Protein AF-A0AAD3H5B6-F1 (afdb_monomer)

Solvent-accessible surface area (backbone atoms only — not comparable to full-atom values): 9795 Å² total; per-residue (Å²): 121,48,34,39,41,37,32,23,30,27,34,74,90,46,56,58,94,78,15,70,18,40,53,56,48,51,50,59,74,71,45,93,68,65,87,81,52,48,76,46,80,43,74,53,48,65,62,48,73,81,66,56,81,84,84,47,50,32,38,41,36,36,27,35,23,19,31,60,82,20,48,53,25,69,31,59,58,46,37,49,52,55,61,58,72,61,70,61,88,61,84,82,76,78,77,87,79,84,66,98,81,54,64,26,35,37,34,39,38,38,32,30,51,31,90,42,70,67,52,37,68,76,31,48,71,47,20,43,42,56,56,54,51,41,52,55,53,46,62,73,75,43,90,48,80,40,80,48,74,50,78,43,42,65,73,76,46,59,51,80,40,91,84,27,55,53,52,53,53,61,74,78,106

Nearest PDB structures (foldseek):
  2amj-assembly2_D  TM=4.367E-01  e=3.566E-03  Escherichia coli O157:H7
  5lva-assembly2_B  TM=4.221E-01  e=5.808E-02  Bacillus subtilis
  3fg9-assembly1_B  TM=4.734E-01  e=2.779E+00  Lactiplantibacillus plantarum
  1r88-assembly2_B  TM=2.868E-01  e=5.345E-01  Mycobacterium tuberculosis

Foldseek 3Di:
DEEEEEEFFAAQPDDCCPGLRNVLSVLLVVPDDDPPYHYHYYYQALCVVVVDDQFANYEYEYRFEFELQRDGHPSLVSNLVVLVVPPPPPPPPPDDDDDDPGQYEYEYEYEYADQDPVSCVVCVCRRCVSVVSSLVSCVVVGPHVYYYYDYYHSNPDDCPPDVHPSVSSVVRD

Sequence (173 aa):
MASINIYFSPQPDEKPETSAAYEYAQRITSLRIPPNTKVNLSRLDSDSIDKIPKNESAINIFVLSCSADGSMDRAVRKIIRKLKGNDTNDESCIQNELDETGNLVMAIALLGHARCENSAKQMGETIFSTGRRLIKMMKGQYLAHTFHSIEVQAELEAPDAVGGFDDWAKTIM

Radius of gyration: 16.06 Å; Cα contacts (8 Å, |Δi|>4): 305; chains: 1; bounding box: 35×41×44 Å

Secondary structure (DSSP, 8-state):
--EEEEEEE--TTS-GGG-HHHHHHHHHHHS-PPTT-EEEEEE--TTGGGGS-SSSSEEEEEEEEE-TTS---HHHHHHHHHHHHT-------------TT---EEEEEEEE--SSHHHHHHHHHHHTHHHHHHHHHHHHH---SEEEEEEEETTTS-TTSTTSHHHHHHHH-

pLDDT: mean 83.13, std 14.87, range [38.03, 97.25]

Mean predicted aligned error: 6.97 Å

Structure (mmCIF, N/CA/C/O backbone):
data_AF-A0AAD3H5B6-F1
#
_entry.id   AF-A0AAD3H5B6-F1
#
loop_
_atom_site.group_PDB
_atom_site.id
_atom_site.type_symbol
_atom_site.label_atom_id
_atom_site.label_alt_id
_atom_site.label_comp_id
_atom_site.label_asym_id
_atom_site.label_entity_id
_atom_site.label_seq_id
_atom_site.pdbx_PDB_ins_code
_atom_site.Cartn_x
_atom_site.Cartn_y
_atom_site.Cartn_z
_atom_site.occupancy
_atom_site.B_iso_or_equiv
_atom_site.auth_seq_id
_atom_site.auth_comp_id
_atom_site.auth_asym_id
_atom_site.auth_atom_id
_atom_site.pdbx_PDB_model_num
ATOM 1 N N . MET A 1 1 ? -15.777 -6.138 17.596 1.00 63.28 1 MET A N 1
ATOM 2 C CA . MET A 1 1 ? -15.433 -7.106 16.530 1.00 63.28 1 MET A CA 1
ATOM 3 C C . MET A 1 1 ? -14.195 -6.559 15.845 1.00 63.28 1 MET A C 1
ATOM 5 O O . MET A 1 1 ? -14.245 -5.401 15.453 1.00 63.28 1 MET A O 1
ATOM 9 N N . ALA A 1 2 ? -13.093 -7.309 15.793 1.00 77.94 2 ALA A N 1
ATOM 10 C CA . ALA A 1 2 ? -11.862 -6.819 15.173 1.00 77.94 2 ALA A CA 1
ATOM 11 C C . ALA A 1 2 ? -12.092 -6.569 13.674 1.00 77.94 2 ALA A C 1
ATOM 13 O O . ALA A 1 2 ? -12.816 -7.328 13.016 1.00 77.94 2 ALA A O 1
ATOM 14 N N . SER A 1 3 ? -11.504 -5.497 13.145 1.00 88.38 3 SER A N 1
ATOM 15 C CA . SER A 1 3 ? -11.590 -5.170 11.722 1.00 88.38 3 SER A CA 1
ATOM 16 C C . SER A 1 3 ? -10.208 -5.017 11.100 1.00 88.38 3 SER A C 1
ATOM 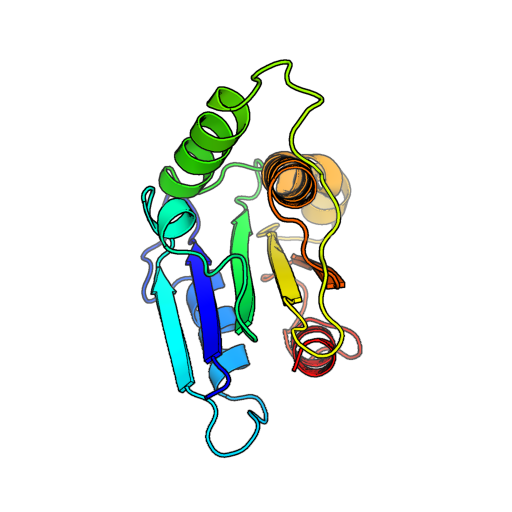18 O O . SER A 1 3 ? -9.303 -4.445 11.705 1.00 88.38 3 SER A O 1
ATOM 20 N N . ILE A 1 4 ? -10.053 -5.533 9.883 1.00 91.06 4 ILE A N 1
ATOM 21 C CA . ILE A 1 4 ? -8.883 -5.296 9.039 1.00 91.06 4 ILE A CA 1
ATOM 22 C C . ILE A 1 4 ? -9.360 -4.467 7.853 1.00 91.06 4 ILE A C 1
ATOM 24 O O . ILE A 1 4 ? -10.201 -4.913 7.073 1.00 91.06 4 ILE A O 1
ATOM 28 N N . ASN A 1 5 ? -8.839 -3.254 7.727 1.00 92.94 5 ASN A N 1
ATOM 29 C CA . ASN A 1 5 ? -9.153 -2.344 6.636 1.00 92.94 5 ASN A CA 1
ATOM 30 C C . ASN A 1 5 ? -7.945 -2.268 5.711 1.00 92.94 5 ASN A C 1
ATOM 32 O O . ASN A 1 5 ? -6.894 -1.758 6.092 1.00 92.94 5 ASN A O 1
ATOM 36 N N . ILE A 1 6 ? -8.101 -2.789 4.502 1.00 95.19 6 ILE A N 1
ATOM 37 C CA . ILE A 1 6 ? -7.069 -2.836 3.479 1.00 95.19 6 ILE A CA 1
ATOM 38 C C . ILE A 1 6 ? -7.420 -1.800 2.420 1.00 95.19 6 ILE A C 1
ATOM 40 O O . ILE A 1 6 ? -8.466 -1.869 1.768 1.00 95.19 6 ILE A O 1
ATOM 44 N N . TYR A 1 7 ? -6.525 -0.838 2.250 1.00 95.94 7 TYR A N 1
ATOM 45 C CA . TYR A 1 7 ? -6.626 0.223 1.268 1.00 95.94 7 TYR A CA 1
ATOM 46 C C . TYR A 1 7 ? -5.560 0.014 0.206 1.00 95.94 7 TYR A C 1
ATOM 48 O O . TYR A 1 7 ? -4.378 -0.061 0.533 1.00 95.94 7 TYR A O 1
ATOM 56 N N . PHE A 1 8 ? -5.949 -0.040 -1.064 1.00 97.25 8 PHE A N 1
ATOM 57 C CA . PHE A 1 8 ? -4.987 -0.174 -2.157 1.00 97.25 8 PHE A CA 1
ATOM 58 C C . PHE A 1 8 ? -5.004 1.038 -3.086 1.00 97.25 8 PHE A C 1
ATOM 60 O O . PHE A 1 8 ? -6.042 1.671 -3.294 1.00 97.25 8 PHE A O 1
ATOM 67 N N . SER A 1 9 ? -3.850 1.372 -3.657 1.00 97.06 9 SER A N 1
ATOM 68 C CA . SER A 1 9 ? -3.718 2.459 -4.625 1.00 97.06 9 SER A CA 1
ATOM 69 C C . SER A 1 9 ? -2.847 2.024 -5.809 1.00 97.06 9 SER A C 1
ATOM 71 O O . SER A 1 9 ? -1.689 1.665 -5.579 1.00 97.06 9 SER A O 1
ATOM 73 N N . PRO A 1 10 ? -3.385 2.023 -7.045 1.00 96.56 10 PRO A N 1
ATOM 74 C CA . PRO A 1 10 ? -2.649 1.608 -8.240 1.00 96.56 10 PRO A CA 1
ATOM 75 C C . PRO A 1 10 ? -1.614 2.661 -8.660 1.00 96.56 10 PRO A C 1
ATOM 77 O O . PRO A 1 10 ? -1.544 3.754 -8.089 1.00 96.56 10 PRO A O 1
ATOM 80 N N . GLN A 1 11 ? -0.828 2.364 -9.695 1.00 93.94 11 GLN A N 1
ATOM 81 C CA . GLN A 1 11 ? -0.079 3.412 -10.392 1.00 93.94 11 GLN A CA 1
ATOM 82 C C . GLN A 1 11 ? -1.035 4.412 -11.079 1.00 93.94 11 GLN A C 1
ATOM 84 O O . GLN A 1 11 ? -2.173 4.055 -11.387 1.00 93.94 11 GLN A O 1
ATOM 89 N N . PRO A 1 12 ? -0.602 5.657 -11.370 1.00 91.31 12 PRO A N 1
ATOM 90 C CA . PRO A 1 12 ? -1.441 6.666 -12.027 1.00 91.31 12 PRO A CA 1
ATOM 91 C C . PRO A 1 12 ? -2.128 6.211 -13.322 1.00 91.31 12 PRO A C 1
ATOM 93 O O . PRO A 1 12 ? -3.245 6.653 -13.587 1.00 91.31 12 PRO A O 1
ATOM 96 N N . ASP A 1 13 ? -1.470 5.344 -14.094 1.00 88.38 13 ASP A N 1
ATOM 97 C CA . ASP A 1 13 ? -1.917 4.913 -15.425 1.00 88.38 13 ASP A CA 1
ATOM 98 C C . ASP A 1 13 ? -2.478 3.479 -15.443 1.00 88.38 13 ASP A C 1
ATOM 100 O O . ASP A 1 13 ? -2.831 2.943 -16.494 1.00 88.38 13 ASP A O 1
ATOM 104 N N . GLU A 1 14 ? -2.575 2.844 -14.277 1.00 90.25 14 GLU A N 1
ATOM 105 C CA . GLU A 1 14 ? -2.975 1.451 -14.129 1.00 90.25 14 GLU A CA 1
ATOM 106 C C . GLU A 1 14 ? -4.460 1.345 -13.754 1.00 90.25 14 GLU A C 1
ATOM 108 O O . GLU A 1 14 ? -5.004 2.141 -12.980 1.00 90.25 14 GLU A O 1
ATOM 113 N N . LYS A 1 15 ? -5.150 0.344 -14.312 1.00 93.06 15 LYS A N 1
ATOM 114 C CA . LYS A 1 15 ? -6.540 0.073 -13.934 1.00 93.06 15 LYS A CA 1
ATOM 115 C C . LYS A 1 15 ? -6.571 -0.531 -12.526 1.00 93.06 15 LYS A C 1
ATOM 117 O O . LYS A 1 15 ? -5.823 -1.476 -12.280 1.00 93.06 15 LYS A O 1
ATOM 122 N N . PRO A 1 16 ? -7.442 -0.055 -11.617 1.00 92.00 16 PRO A N 1
ATOM 123 C CA . PRO A 1 16 ? -7.467 -0.534 -10.237 1.00 92.00 16 PRO A CA 1
ATOM 124 C C . PRO A 1 16 ? -7.601 -2.054 -10.116 1.00 92.00 16 PRO A C 1
ATOM 126 O O . PRO A 1 16 ? -6.881 -2.662 -9.335 1.00 92.00 16 PRO A O 1
ATOM 129 N N . GLU A 1 17 ? -8.480 -2.666 -10.905 1.00 91.12 17 GLU A N 1
ATOM 130 C CA . GLU A 1 17 ? -8.860 -4.080 -10.795 1.00 91.12 17 GLU A CA 1
ATOM 131 C C . GLU A 1 17 ? -7.782 -5.041 -11.303 1.00 91.12 17 GLU A C 1
ATOM 133 O O . GLU A 1 17 ? -7.816 -6.227 -10.993 1.00 91.12 17 GLU A O 1
ATOM 138 N N . THR A 1 18 ? -6.834 -4.540 -12.092 1.00 91.75 18 THR A N 1
ATOM 139 C CA . THR A 1 18 ? -5.709 -5.321 -12.619 1.00 91.75 18 THR A CA 1
ATOM 140 C C . THR A 1 18 ? -4.385 -4.825 -12.063 1.00 91.75 18 THR A C 1
ATOM 142 O O . THR A 1 18 ? -3.348 -5.101 -12.656 1.00 91.75 18 THR A O 1
ATOM 145 N N . SER A 1 19 ? -4.426 -4.024 -10.994 1.00 95.00 19 SER A N 1
ATOM 146 C CA . SER A 1 19 ? -3.223 -3.404 -10.467 1.00 95.00 19 SER A CA 1
ATOM 147 C C . SER A 1 19 ? -2.417 -4.336 -9.581 1.00 95.00 19 SER A C 1
ATOM 149 O O . SER A 1 19 ? -3.003 -5.099 -8.810 1.00 95.00 19 SER A O 1
ATOM 151 N N . ALA A 1 20 ? -1.089 -4.195 -9.583 1.00 93.81 20 ALA A N 1
ATOM 152 C CA . ALA A 1 20 ? -0.244 -4.925 -8.632 1.00 93.81 20 ALA A CA 1
ATOM 153 C C . ALA A 1 20 ? -0.652 -4.626 -7.178 1.00 93.81 20 ALA A C 1
ATOM 155 O O . ALA A 1 20 ? -0.716 -5.519 -6.337 1.00 93.81 20 ALA A O 1
ATOM 156 N N . ALA A 1 21 ? -1.019 -3.372 -6.877 1.00 96.25 21 ALA A N 1
ATOM 157 C CA . ALA A 1 21 ? -1.529 -3.007 -5.554 1.00 96.25 21 ALA A CA 1
ATOM 158 C C . ALA A 1 21 ? -2.807 -3.769 -5.177 1.00 96.25 21 ALA A C 1
ATOM 160 O O . ALA A 1 21 ? -2.957 -4.165 -4.022 1.00 96.25 21 ALA A O 1
ATOM 161 N N . TYR A 1 22 ? -3.724 -3.968 -6.125 1.00 96.88 22 TYR A N 1
ATOM 162 C CA . TYR A 1 22 ? -4.938 -4.741 -5.887 1.00 96.88 22 TYR A CA 1
ATOM 163 C C . TYR A 1 22 ? -4.641 -6.224 -5.692 1.00 96.88 22 TYR A C 1
ATOM 165 O O . TYR A 1 22 ? -5.165 -6.815 -4.752 1.00 96.88 22 TYR A O 1
ATOM 173 N N . GLU A 1 23 ? -3.763 -6.805 -6.511 1.00 95.31 23 GLU A N 1
ATOM 174 C CA . GLU A 1 23 ? -3.343 -8.201 -6.369 1.00 95.31 23 GLU A CA 1
ATOM 175 C C . GLU A 1 23 ? -2.716 -8.451 -4.992 1.00 95.31 23 GLU A C 1
ATOM 177 O O . GLU A 1 23 ? -3.166 -9.319 -4.244 1.00 95.31 23 GLU A O 1
ATOM 182 N N . TYR A 1 24 ? -1.738 -7.634 -4.597 1.00 96.00 24 TYR A N 1
ATOM 183 C CA . TYR A 1 24 ? -1.082 -7.742 -3.292 1.00 96.00 24 TYR A CA 1
ATOM 184 C C . TYR A 1 24 ? -2.075 -7.519 -2.140 1.00 96.00 24 TYR A C 1
ATOM 186 O O . TYR A 1 24 ? -2.023 -8.213 -1.124 1.00 96.00 24 TYR A O 1
ATOM 194 N N . ALA A 1 25 ? -3.040 -6.611 -2.297 1.00 96.12 25 ALA A N 1
ATOM 195 C CA . ALA A 1 25 ? -4.101 -6.425 -1.313 1.00 96.12 25 ALA A CA 1
ATOM 196 C C . ALA A 1 25 ? -5.043 -7.642 -1.217 1.00 96.12 25 ALA A C 1
ATOM 198 O O . ALA A 1 25 ? -5.406 -8.045 -0.111 1.00 96.12 25 ALA A O 1
ATOM 199 N N . GLN A 1 26 ? -5.400 -8.275 -2.339 1.00 94.94 26 GLN A N 1
ATOM 200 C CA . GLN A 1 26 ? -6.157 -9.531 -2.349 1.00 94.94 26 GLN A CA 1
ATOM 201 C C . GLN A 1 26 ? -5.377 -10.680 -1.698 1.00 94.94 26 GLN A C 1
ATOM 203 O O . GLN A 1 26 ? -5.968 -11.486 -0.973 1.00 94.94 26 GLN A O 1
ATOM 208 N N . ARG A 1 27 ? -4.053 -10.745 -1.879 1.00 93.00 27 ARG A N 1
ATOM 209 C CA . ARG A 1 27 ? -3.219 -11.742 -1.191 1.00 93.00 27 ARG A CA 1
ATOM 210 C C . ARG A 1 27 ? -3.344 -11.624 0.320 1.00 93.00 27 ARG A C 1
ATOM 212 O O . ARG A 1 27 ? -3.585 -12.635 0.970 1.00 93.00 27 ARG A O 1
ATOM 219 N N . ILE A 1 28 ? -3.309 -10.407 0.872 1.00 93.25 28 ILE A N 1
ATOM 220 C CA . ILE A 1 28 ? -3.537 -10.184 2.311 1.00 93.25 28 ILE A CA 1
ATOM 221 C C . ILE A 1 28 ? -4.893 -10.754 2.744 1.00 93.25 28 ILE A C 1
ATOM 223 O O . ILE A 1 28 ? -4.966 -11.433 3.764 1.00 93.25 28 ILE A O 1
ATOM 227 N N . THR A 1 29 ? -5.957 -10.553 1.956 1.00 91.56 29 THR A N 1
ATOM 228 C CA . THR A 1 29 ? -7.282 -11.125 2.276 1.00 91.56 29 THR A CA 1
ATOM 229 C C . THR A 1 29 ? -7.319 -12.656 2.251 1.00 91.56 29 THR A C 1
ATOM 231 O O . THR A 1 29 ? -8.223 -13.253 2.827 1.00 91.56 29 THR A O 1
ATOM 234 N N . SER A 1 30 ? -6.347 -13.286 1.588 1.00 87.50 30 SER A N 1
ATOM 235 C CA . SER A 1 30 ? -6.221 -14.741 1.472 1.00 87.50 30 SER A CA 1
ATOM 236 C C . SER A 1 30 ? -5.309 -15.348 2.545 1.00 87.50 30 SER A C 1
ATOM 238 O O . SER A 1 30 ? -5.243 -16.571 2.676 1.00 87.50 30 SER A O 1
ATOM 240 N N . LEU A 1 31 ? -4.595 -14.519 3.315 1.00 84.19 31 LEU A N 1
ATOM 241 C CA . LEU A 1 31 ? -3.785 -14.973 4.442 1.00 84.19 31 LEU A CA 1
ATOM 242 C C . LEU A 1 31 ? -4.677 -15.347 5.633 1.00 84.19 31 LEU A C 1
ATOM 244 O O . LEU A 1 31 ? -5.871 -15.052 5.677 1.00 84.19 31 LEU A O 1
ATOM 248 N N . ARG A 1 32 ? -4.103 -16.064 6.603 1.00 78.25 32 ARG A N 1
ATOM 249 C CA . ARG A 1 32 ? -4.836 -16.631 7.741 1.00 78.25 32 ARG A CA 1
ATOM 250 C C . ARG A 1 32 ? -5.366 -15.526 8.662 1.00 78.25 32 ARG A C 1
ATOM 252 O O . ARG A 1 32 ? -4.705 -15.137 9.615 1.00 78.25 32 ARG A O 1
ATOM 259 N N . ILE A 1 33 ? -6.578 -15.065 8.387 1.00 82.00 33 ILE A N 1
ATOM 260 C CA . ILE A 1 33 ? -7.283 -14.059 9.182 1.00 82.00 33 ILE A CA 1
ATOM 261 C C . ILE A 1 33 ? -7.890 -14.719 10.434 1.00 82.00 33 ILE A C 1
ATOM 263 O O . ILE A 1 33 ? -8.465 -15.810 10.327 1.00 82.00 33 ILE A O 1
ATOM 267 N N . PRO A 1 34 ? -7.803 -14.087 11.622 1.00 79.94 34 PRO A N 1
ATOM 268 C CA . PRO A 1 34 ? -8.443 -14.607 12.824 1.00 79.94 34 PRO A CA 1
ATOM 269 C C . PRO A 1 34 ? -9.958 -14.810 12.632 1.00 79.94 34 PRO A C 1
ATOM 271 O O . PRO A 1 34 ? -10.611 -14.010 11.953 1.00 79.94 34 PRO A O 1
ATOM 274 N N . PRO A 1 35 ? -10.554 -15.856 13.231 1.00 77.69 35 PRO A N 1
ATOM 275 C CA . PRO A 1 35 ? -11.992 -16.086 13.134 1.00 77.69 35 PRO A CA 1
ATOM 276 C C . PRO A 1 35 ? -12.774 -14.892 13.704 1.00 77.69 35 PRO A C 1
ATOM 278 O O . PRO A 1 35 ? -12.363 -14.287 14.691 1.00 77.69 35 PRO A O 1
ATOM 281 N N . ASN A 1 36 ? -13.925 -14.572 13.103 1.00 84.00 36 ASN A N 1
ATOM 282 C CA . ASN A 1 36 ? -14.777 -13.420 13.448 1.00 84.00 36 ASN A CA 1
ATOM 283 C C . ASN A 1 36 ? -14.159 -12.028 13.199 1.00 84.00 36 ASN A C 1
ATOM 285 O O . ASN A 1 36 ? -14.667 -11.031 13.719 1.00 84.00 36 ASN A O 1
ATOM 289 N N . THR A 1 37 ? -13.113 -11.932 12.378 1.00 85.69 37 THR A N 1
ATOM 290 C CA . THR A 1 37 ? -12.566 -10.647 11.922 1.00 85.69 37 THR A CA 1
ATOM 291 C C . THR A 1 37 ? -13.249 -10.194 10.637 1.00 85.69 37 THR A C 1
ATOM 293 O O . THR A 1 37 ? -13.320 -10.935 9.656 1.00 85.69 37 THR A O 1
ATOM 296 N N . LYS A 1 38 ? -13.748 -8.955 10.622 1.00 89.56 38 LYS A N 1
ATOM 297 C CA . LYS A 1 38 ? -14.305 -8.347 9.409 1.00 89.56 38 LYS A CA 1
ATOM 298 C C . LYS A 1 38 ? -13.168 -7.776 8.565 1.00 89.56 38 LYS A C 1
ATOM 300 O O . LYS A 1 38 ? -12.438 -6.912 9.045 1.00 89.56 38 LYS A O 1
ATOM 305 N N . VAL A 1 39 ? -13.052 -8.206 7.311 1.00 91.75 39 VAL A N 1
ATOM 306 C CA . VAL A 1 39 ? -12.063 -7.662 6.369 1.00 91.75 39 VAL A CA 1
ATOM 307 C C . VAL A 1 39 ? -12.748 -6.768 5.349 1.00 91.75 39 VAL A C 1
ATOM 309 O O . VAL A 1 39 ? -13.689 -7.187 4.677 1.00 91.75 39 VAL A O 1
ATOM 312 N N . ASN A 1 40 ? -12.276 -5.531 5.243 1.00 93.00 40 ASN A N 1
ATOM 313 C CA . ASN A 1 40 ? -12.726 -4.563 4.256 1.00 93.00 40 ASN A CA 1
ATOM 314 C C . ASN A 1 40 ? -11.584 -4.310 3.276 1.00 93.00 40 ASN A C 1
ATOM 316 O O . ASN A 1 40 ? -10.515 -3.872 3.687 1.00 93.00 40 ASN A O 1
ATOM 320 N N . LEU A 1 41 ? -11.818 -4.550 1.989 1.00 94.56 41 LEU A N 1
ATOM 321 C CA . LEU A 1 41 ? -10.888 -4.201 0.921 1.00 94.56 41 LEU A CA 1
ATOM 322 C C . LEU A 1 41 ? -11.484 -3.050 0.117 1.00 94.56 41 LEU A C 1
ATOM 324 O O . LEU A 1 41 ? -12.600 -3.158 -0.389 1.00 94.56 41 LEU A O 1
ATOM 328 N N . SER A 1 42 ? -10.756 -1.944 0.001 1.00 95.00 42 SER A N 1
ATOM 329 C CA . SER A 1 42 ? -11.237 -0.762 -0.714 1.00 95.00 42 SER A CA 1
ATOM 330 C C . SER A 1 42 ? -10.115 -0.033 -1.442 1.00 95.00 42 SER A C 1
ATOM 332 O O . SER A 1 42 ? -8.958 -0.047 -1.021 1.00 95.00 42 SER A O 1
ATOM 334 N N . ARG A 1 43 ? -10.450 0.610 -2.564 1.00 95.00 43 ARG A N 1
ATOM 335 C CA . ARG A 1 43 ? -9.516 1.517 -3.232 1.00 95.00 43 ARG A CA 1
ATOM 336 C C . ARG A 1 43 ? -9.358 2.765 -2.372 1.00 95.00 43 ARG A C 1
ATOM 338 O O . ARG A 1 43 ? -10.348 3.339 -1.931 1.00 95.00 43 ARG A O 1
ATOM 345 N N . LEU A 1 44 ? -8.122 3.213 -2.205 1.00 93.56 44 LEU A N 1
ATOM 346 C CA . LEU A 1 44 ? -7.823 4.465 -1.535 1.00 93.56 44 LEU A CA 1
ATOM 347 C C . LEU A 1 44 ? -8.308 5.648 -2.388 1.00 93.56 44 LEU A C 1
ATOM 349 O O . LEU A 1 44 ? -7.804 5.898 -3.486 1.00 93.56 44 LEU A O 1
ATOM 353 N N . ASP A 1 45 ? -9.276 6.386 -1.863 1.00 90.75 45 ASP A N 1
ATOM 354 C CA . ASP A 1 45 ? -9.763 7.654 -2.402 1.00 90.75 45 ASP A CA 1
ATOM 355 C C . ASP A 1 45 ? -9.296 8.835 -1.528 1.00 90.75 45 ASP A C 1
ATOM 357 O O . ASP A 1 45 ? -8.680 8.659 -0.476 1.00 90.75 45 ASP A O 1
ATOM 361 N N . SER A 1 46 ? -9.556 10.074 -1.956 1.00 83.31 46 SER A N 1
ATOM 362 C CA . SER A 1 46 ? -9.100 11.256 -1.209 1.00 83.31 46 SER A CA 1
ATOM 363 C C . SER A 1 46 ? -9.753 11.435 0.162 1.00 83.31 46 SER A C 1
ATOM 365 O O . SER A 1 46 ? -9.245 12.231 0.952 1.00 83.31 46 SER A O 1
ATOM 367 N N . ASP A 1 47 ? -10.852 10.737 0.434 1.00 85.62 47 ASP A N 1
ATOM 368 C CA . ASP A 1 47 ? -11.659 10.873 1.651 1.00 85.62 47 ASP A CA 1
ATOM 369 C C . ASP A 1 47 ? -11.525 9.639 2.556 1.00 85.62 47 ASP A C 1
ATOM 371 O O . ASP A 1 47 ? -12.065 9.595 3.656 1.00 85.62 47 ASP A O 1
ATOM 375 N N . SER A 1 48 ? -10.756 8.640 2.120 1.00 84.94 48 SER A N 1
ATOM 376 C CA . SER A 1 48 ? -10.482 7.406 2.854 1.00 84.94 48 SER A CA 1
ATOM 377 C C . SER A 1 48 ? -9.745 7.697 4.150 1.00 84.94 48 SER A C 1
ATOM 379 O O . SER A 1 48 ? -10.007 7.051 5.156 1.00 84.94 48 SER A O 1
ATOM 381 N N . ILE A 1 49 ? -8.877 8.714 4.142 1.00 82.44 49 ILE A N 1
ATOM 382 C CA . ILE A 1 49 ? -8.113 9.140 5.315 1.00 82.44 49 ILE A CA 1
ATOM 383 C C . ILE A 1 49 ? -9.029 9.581 6.467 1.00 82.44 49 ILE A C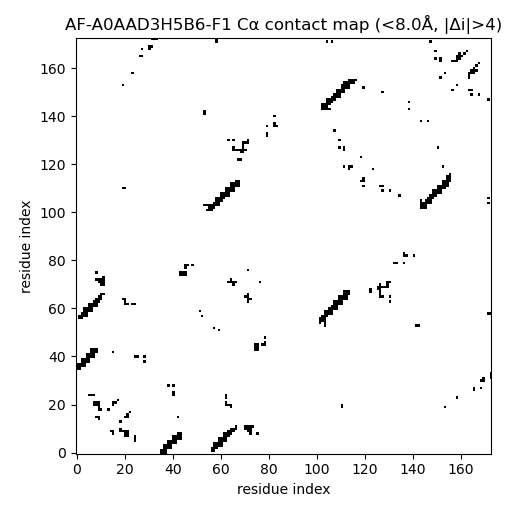 1
ATOM 385 O O . ILE A 1 49 ? -8.755 9.281 7.623 1.00 82.44 49 ILE A O 1
ATOM 389 N N . ASP A 1 50 ? -10.158 10.214 6.148 1.00 81.38 50 ASP A N 1
ATOM 390 C CA . ASP A 1 50 ? -11.121 10.716 7.131 1.00 81.38 50 ASP A CA 1
ATOM 391 C C . ASP A 1 50 ? -11.973 9.578 7.727 1.00 81.38 50 ASP A C 1
ATOM 393 O O . ASP A 1 50 ? -12.599 9.742 8.772 1.00 81.38 50 ASP A O 1
ATOM 397 N N . LYS A 1 51 ? -11.966 8.404 7.078 1.00 81.31 51 LYS A N 1
ATOM 398 C CA . LYS A 1 51 ? -12.704 7.195 7.473 1.00 81.31 51 LYS A CA 1
ATOM 399 C C . LYS A 1 51 ? -11.838 6.180 8.223 1.00 81.31 51 LYS A C 1
ATOM 401 O O . LYS A 1 51 ? -12.367 5.161 8.662 1.00 81.31 51 LYS A O 1
ATOM 406 N N . ILE A 1 52 ? -10.528 6.419 8.353 1.00 80.12 52 ILE A N 1
ATOM 407 C CA . ILE A 1 52 ? -9.630 5.519 9.085 1.00 80.12 52 ILE A CA 1
ATOM 408 C C . ILE A 1 52 ? -10.032 5.531 10.566 1.00 80.12 52 ILE A C 1
ATOM 410 O O . ILE A 1 52 ? -10.014 6.600 11.183 1.00 80.12 52 ILE A O 1
ATOM 414 N N . PRO A 1 53 ? -10.354 4.369 11.164 1.00 75.31 53 PRO A N 1
ATOM 415 C CA . PRO A 1 53 ? -10.599 4.275 12.596 1.00 75.31 53 PRO A CA 1
ATOM 416 C C . PRO A 1 53 ? -9.357 4.723 13.372 1.00 75.31 53 PRO A C 1
ATOM 418 O O . PRO A 1 53 ? -8.262 4.215 13.130 1.00 75.31 53 PRO A O 1
ATOM 421 N N . LYS A 1 54 ? -9.522 5.680 14.292 1.00 70.94 54 LYS A N 1
ATOM 422 C CA . LYS A 1 54 ? -8.413 6.257 15.075 1.00 70.94 54 LYS A CA 1
ATOM 423 C C . LYS A 1 54 ? -8.258 5.649 16.470 1.00 70.94 54 LYS A C 1
ATOM 425 O O . LYS A 1 54 ? -7.154 5.651 16.990 1.00 70.94 54 LYS A O 1
ATOM 430 N N . ASN A 1 55 ? -9.337 5.122 17.050 1.00 61.84 55 ASN A N 1
ATOM 431 C CA . ASN A 1 55 ? -9.393 4.763 18.475 1.00 61.84 55 ASN A CA 1
ATOM 432 C C . ASN A 1 55 ? -9.977 3.356 18.724 1.00 61.84 55 ASN A C 1
ATOM 434 O O . ASN A 1 55 ? -10.343 3.028 19.846 1.00 61.84 55 ASN A O 1
ATOM 438 N N . GLU A 1 56 ? -10.119 2.533 17.683 1.00 64.69 56 GLU A N 1
ATOM 439 C CA . GLU A 1 56 ? -10.708 1.191 17.782 1.00 64.69 56 GLU A CA 1
ATOM 440 C C . GLU A 1 56 ? -9.655 0.106 17.527 1.00 64.69 56 GLU A C 1
ATOM 442 O O . GLU A 1 56 ? -8.665 0.343 16.834 1.00 64.69 56 GLU A O 1
ATOM 447 N N . SER A 1 57 ? -9.898 -1.106 18.041 1.00 74.62 57 SER A N 1
ATOM 448 C CA . SER A 1 57 ? -9.125 -2.308 17.699 1.00 74.62 57 SER A CA 1
ATOM 449 C C . SER A 1 57 ? -9.307 -2.635 16.208 1.00 74.62 57 SER A C 1
ATOM 451 O O . SER A 1 57 ? -10.238 -3.338 15.797 1.00 74.62 57 SER A O 1
ATOM 453 N N . ALA A 1 58 ? -8.436 -2.051 15.388 1.00 84.19 58 ALA A N 1
ATOM 454 C CA . ALA A 1 58 ? -8.438 -2.166 13.942 1.00 84.19 58 ALA A CA 1
ATOM 455 C C . ALA A 1 58 ? -7.006 -2.232 13.400 1.00 84.19 58 ALA A C 1
ATOM 457 O O . ALA A 1 58 ? -6.103 -1.538 13.872 1.00 84.19 58 ALA A O 1
ATOM 458 N N . ILE A 1 59 ? -6.824 -3.038 12.359 1.00 88.88 59 ILE A N 1
ATOM 459 C CA . ILE A 1 59 ? -5.589 -3.101 11.581 1.00 88.88 59 ILE A CA 1
ATOM 460 C C . ILE A 1 59 ? -5.848 -2.356 10.274 1.00 88.88 59 ILE A C 1
ATOM 462 O O . ILE A 1 59 ? -6.704 -2.756 9.487 1.00 88.88 59 ILE A O 1
ATOM 466 N N . ASN A 1 60 ? -5.129 -1.263 10.038 1.00 91.81 60 ASN A N 1
ATOM 467 C CA . ASN A 1 60 ? -5.232 -0.483 8.809 1.00 91.81 60 ASN A CA 1
ATOM 468 C C . ASN A 1 60 ? -4.001 -0.736 7.942 1.00 91.81 60 ASN A C 1
ATOM 470 O O . ASN A 1 60 ? -2.892 -0.343 8.306 1.00 91.81 60 ASN A O 1
ATOM 474 N N . ILE A 1 61 ? -4.200 -1.383 6.797 1.00 94.06 61 ILE A N 1
ATOM 475 C CA . ILE A 1 61 ? -3.136 -1.778 5.877 1.00 94.06 61 ILE A CA 1
ATOM 476 C C . ILE A 1 61 ? -3.266 -0.977 4.584 1.00 94.06 61 ILE A C 1
ATOM 478 O O . ILE A 1 61 ? -4.334 -0.933 3.980 1.00 94.06 61 ILE A O 1
ATOM 482 N N . PHE A 1 62 ? -2.176 -0.364 4.139 1.00 96.00 62 PHE A N 1
ATOM 483 C CA . PHE A 1 62 ? -2.102 0.407 2.903 1.00 96.00 62 PHE A CA 1
ATOM 484 C C . PHE A 1 62 ? -1.153 -0.286 1.935 1.00 96.00 62 PHE A C 1
ATOM 486 O O . PHE A 1 62 ? 0.009 -0.493 2.263 1.00 96.00 62 PHE A O 1
ATOM 493 N N . VAL A 1 63 ? -1.626 -0.616 0.738 1.00 97.19 63 VAL A N 1
ATOM 494 C CA . VAL A 1 63 ? -0.820 -1.206 -0.336 1.00 97.19 63 VAL A CA 1
ATOM 495 C C . VAL A 1 63 ? -0.757 -0.206 -1.482 1.00 97.19 63 VAL A C 1
ATOM 497 O O . VAL A 1 63 ? -1.746 0.032 -2.174 1.00 97.19 63 VAL A O 1
ATOM 500 N N . LEU A 1 64 ? 0.387 0.450 -1.650 1.00 97.06 64 LEU A N 1
ATOM 501 C CA . LEU A 1 64 ? 0.515 1.615 -2.520 1.00 97.06 64 LEU A CA 1
ATOM 502 C C . LEU A 1 64 ? 1.530 1.345 -3.623 1.00 97.06 64 LEU A C 1
ATOM 504 O O . LEU A 1 64 ? 2.704 1.127 -3.338 1.00 97.06 64 LEU A O 1
ATOM 508 N N . SER A 1 65 ? 1.092 1.415 -4.877 1.00 96.06 65 SER A N 1
ATOM 509 C CA . SER A 1 65 ? 2.005 1.345 -6.013 1.00 96.06 65 SER A CA 1
ATOM 510 C C . SER A 1 65 ? 2.680 2.688 -6.275 1.00 96.06 65 SER A C 1
ATOM 512 O O . SER A 1 65 ? 2.040 3.739 -6.365 1.00 96.06 65 SER A O 1
ATOM 514 N N . CYS A 1 66 ? 3.995 2.622 -6.427 1.00 94.12 66 CYS A N 1
ATOM 515 C CA . CYS A 1 66 ? 4.869 3.690 -6.865 1.00 94.12 66 CYS A CA 1
ATOM 516 C C . CYS A 1 66 ? 5.353 3.379 -8.283 1.00 94.12 66 CYS A C 1
ATOM 518 O O . CYS A 1 66 ? 5.946 2.329 -8.542 1.00 94.12 66 CYS A O 1
ATOM 520 N N . SER A 1 67 ? 5.136 4.310 -9.203 1.00 92.00 67 SER A N 1
ATOM 521 C CA . SER A 1 67 ? 5.727 4.250 -10.539 1.00 92.00 67 SER A CA 1
ATOM 522 C C . SER A 1 67 ? 7.257 4.277 -10.473 1.00 92.00 67 SER A C 1
ATOM 524 O O . SER A 1 67 ? 7.847 4.708 -9.480 1.00 92.00 67 SER A O 1
ATOM 526 N N . ALA A 1 68 ? 7.918 3.886 -11.564 1.00 88.12 68 ALA A N 1
ATOM 527 C CA . ALA A 1 68 ? 9.381 3.897 -11.653 1.00 88.12 68 ALA A CA 1
ATOM 528 C C . ALA A 1 68 ? 10.008 5.292 -11.432 1.00 88.12 68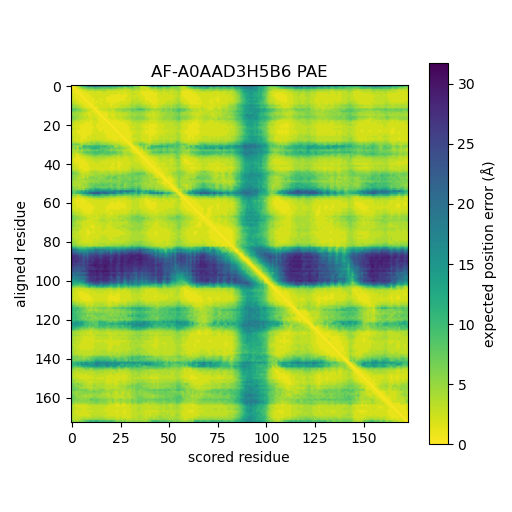 ALA A C 1
ATOM 530 O O . ALA A 1 68 ? 11.145 5.389 -10.988 1.00 88.12 68 ALA A O 1
ATOM 531 N N . ASP A 1 69 ? 9.271 6.373 -11.703 1.00 88.19 69 ASP A N 1
ATOM 532 C CA . ASP A 1 69 ? 9.686 7.761 -11.460 1.00 88.19 69 ASP A CA 1
ATOM 533 C C . ASP A 1 69 ? 9.341 8.277 -10.045 1.00 88.19 69 ASP A C 1
ATOM 535 O O . ASP A 1 69 ? 9.590 9.439 -9.727 1.00 88.19 69 ASP A O 1
ATOM 539 N N . GLY A 1 70 ? 8.748 7.435 -9.192 1.00 88.38 70 GLY A N 1
ATOM 540 C CA . GLY A 1 70 ? 8.279 7.798 -7.853 1.00 88.38 70 GLY A CA 1
ATOM 541 C C . GLY A 1 70 ? 6.934 8.524 -7.817 1.00 88.38 70 GLY A C 1
ATOM 542 O O . GLY A 1 70 ? 6.507 9.000 -6.754 1.00 88.38 70 GLY A O 1
ATOM 543 N N . SER A 1 71 ? 6.243 8.622 -8.959 1.00 91.25 71 SER A N 1
ATOM 544 C CA . SER A 1 71 ? 4.872 9.117 -9.002 1.00 91.25 71 SER A CA 1
ATOM 545 C C . SER A 1 71 ? 3.893 8.119 -8.369 1.00 91.25 71 SER A C 1
ATOM 547 O O . SER A 1 71 ? 4.106 6.909 -8.349 1.00 91.25 71 SER A O 1
ATOM 549 N N . MET A 1 72 ? 2.806 8.651 -7.808 1.00 93.62 72 MET A N 1
ATOM 550 C CA . MET A 1 72 ? 1.737 7.880 -7.163 1.00 93.62 72 MET A CA 1
ATOM 551 C C . MET A 1 72 ? 0.369 8.397 -7.616 1.00 93.62 72 MET A C 1
ATOM 553 O O . MET A 1 72 ? 0.251 9.540 -8.094 1.00 93.62 72 MET A O 1
ATOM 557 N N . ASP A 1 73 ? -0.671 7.584 -7.411 1.00 94.44 73 ASP A N 1
ATOM 558 C CA . ASP A 1 73 ? -2.065 7.932 -7.701 1.00 94.44 73 ASP A CA 1
ATOM 559 C C . ASP A 1 73 ? -2.435 9.332 -7.162 1.00 94.44 73 ASP A C 1
ATOM 561 O O . ASP A 1 73 ? -1.936 9.839 -6.144 1.00 94.44 73 ASP A O 1
ATOM 565 N N . ARG A 1 74 ? -3.318 10.016 -7.895 1.00 92.94 74 ARG A N 1
ATOM 566 C CA . ARG A 1 74 ? -3.778 11.367 -7.555 1.00 92.94 74 ARG A CA 1
ATOM 567 C C . ARG A 1 74 ? -4.406 11.432 -6.158 1.00 92.94 74 ARG A C 1
ATOM 569 O O . ARG A 1 74 ? -4.228 12.454 -5.492 1.00 92.94 74 ARG A O 1
ATOM 576 N N . ALA A 1 75 ? -5.118 10.396 -5.721 1.00 92.06 75 ALA A N 1
ATOM 577 C CA . ALA A 1 75 ? -5.720 10.292 -4.396 1.00 92.06 75 ALA A CA 1
ATOM 578 C C . ALA A 1 75 ? -4.653 10.321 -3.296 1.00 92.06 75 ALA A C 1
ATOM 580 O O . ALA A 1 75 ? -4.738 11.167 -2.407 1.00 92.06 75 ALA A O 1
ATOM 581 N N . VAL A 1 76 ? -3.587 9.521 -3.418 1.00 92.69 76 VAL A N 1
ATOM 582 C CA . VAL A 1 76 ? -2.460 9.518 -2.467 1.00 92.69 76 VAL A CA 1
ATOM 583 C C . VAL A 1 76 ? -1.833 10.907 -2.365 1.00 92.69 76 VAL A C 1
ATOM 585 O O . VAL A 1 76 ? -1.664 11.453 -1.274 1.00 92.69 76 VAL A O 1
ATOM 588 N N . ARG A 1 77 ? -1.564 11.551 -3.507 1.00 91.94 77 ARG A N 1
ATOM 589 C CA . ARG A 1 77 ? -1.009 12.915 -3.521 1.00 91.94 77 ARG A CA 1
ATOM 590 C C . ARG A 1 77 ? -1.952 13.942 -2.890 1.00 91.94 77 ARG A C 1
ATOM 592 O O . ARG A 1 77 ? -1.480 14.916 -2.307 1.00 91.94 77 ARG A O 1
ATOM 599 N N . LYS A 1 78 ? -3.275 13.777 -3.010 1.00 91.50 78 LYS A N 1
ATOM 600 C CA . LYS A 1 78 ? -4.258 14.625 -2.314 1.00 91.50 78 LYS A CA 1
ATOM 601 C C . LYS A 1 78 ? -4.243 14.376 -0.806 1.00 91.50 78 LYS A C 1
ATOM 603 O O . LYS A 1 78 ? -4.245 15.353 -0.067 1.00 91.50 78 LYS A O 1
ATOM 608 N N . ILE A 1 79 ? -4.153 13.120 -0.368 1.00 90.81 79 ILE A N 1
ATOM 609 C CA . ILE A 1 79 ? -4.039 12.760 1.051 1.00 90.81 79 ILE A CA 1
ATOM 610 C C . ILE A 1 79 ? -2.797 13.409 1.661 1.00 90.81 79 ILE A C 1
ATOM 612 O O . ILE A 1 79 ? -2.922 14.124 2.645 1.00 90.81 79 ILE A O 1
ATOM 616 N N . ILE A 1 80 ? -1.622 13.277 1.035 1.00 89.25 80 ILE A N 1
ATOM 617 C CA . ILE A 1 80 ? -0.384 13.909 1.532 1.00 89.25 80 ILE A CA 1
ATOM 618 C C . ILE A 1 80 ? -0.564 15.426 1.716 1.00 89.25 80 ILE A C 1
ATOM 620 O O . ILE A 1 80 ? -0.087 15.993 2.696 1.00 89.25 80 ILE A O 1
ATOM 624 N N . ARG A 1 81 ? -1.258 16.099 0.786 1.00 89.12 81 ARG A N 1
ATOM 625 C CA . ARG A 1 81 ? -1.550 17.538 0.904 1.00 89.12 81 ARG A CA 1
ATOM 626 C C . ARG A 1 81 ? -2.543 17.845 2.026 1.00 89.12 81 ARG A C 1
ATOM 628 O O . ARG A 1 81 ? -2.332 18.832 2.718 1.00 89.12 81 ARG A O 1
ATOM 635 N N . LYS A 1 82 ? -3.584 17.022 2.211 1.00 85.81 82 LYS A N 1
ATOM 636 C CA . LYS A 1 82 ? -4.541 17.153 3.324 1.00 85.81 82 LYS A CA 1
ATOM 637 C C . LYS A 1 82 ? -3.832 16.996 4.674 1.00 85.81 82 LYS A C 1
ATOM 639 O O . LYS A 1 82 ? -4.014 17.837 5.540 1.00 85.81 82 LYS A O 1
ATOM 644 N N . LEU A 1 83 ? -2.971 15.984 4.812 1.00 83.50 83 LEU A N 1
ATOM 645 C CA . LEU A 1 83 ? -2.185 15.756 6.030 1.00 83.50 83 LEU A CA 1
ATOM 646 C C . LEU A 1 83 ? -1.249 16.944 6.324 1.00 83.50 83 LEU A C 1
ATOM 648 O O . LEU A 1 83 ? -1.161 17.377 7.462 1.00 83.50 83 LEU A O 1
ATOM 652 N N . LYS A 1 84 ? -0.629 17.538 5.291 1.00 72.62 84 LYS A N 1
ATOM 653 C CA . LYS A 1 84 ? 0.192 18.758 5.429 1.00 72.62 84 LYS A CA 1
ATOM 654 C C . LYS A 1 84 ? -0.625 19.993 5.846 1.00 72.62 84 LYS A C 1
ATOM 656 O O . LYS A 1 84 ? -0.116 20.877 6.515 1.00 72.62 84 LYS A O 1
ATOM 661 N N . GLY A 1 85 ? -1.886 20.081 5.424 1.00 56.41 85 GLY A N 1
ATOM 662 C CA . GLY A 1 85 ? -2.777 21.191 5.781 1.00 56.41 85 GLY A CA 1
ATOM 663 C C . GLY A 1 85 ? -3.137 21.246 7.268 1.00 56.41 85 GLY A C 1
ATOM 664 O O . GLY A 1 85 ? -3.603 22.284 7.723 1.00 56.41 85 GLY A O 1
ATOM 665 N N . ASN A 1 86 ? -2.883 20.165 8.010 1.00 55.94 86 ASN A N 1
ATOM 666 C CA . ASN A 1 86 ? -3.045 20.099 9.459 1.00 55.94 86 ASN A CA 1
ATOM 667 C C . ASN A 1 86 ? -1.759 20.486 10.218 1.00 55.94 86 ASN A C 1
ATOM 669 O O . ASN A 1 86 ? -1.655 20.166 11.398 1.00 55.94 86 ASN A O 1
ATOM 673 N N . ASP A 1 87 ? -0.807 21.186 9.577 1.00 47.78 87 ASP A N 1
ATOM 674 C CA . ASP A 1 87 ? 0.302 21.918 10.226 1.00 47.78 87 ASP A CA 1
ATOM 675 C C . ASP A 1 87 ? -0.242 23.095 11.082 1.00 47.78 87 ASP A C 1
ATOM 677 O O . ASP A 1 87 ? 0.209 24.240 10.995 1.00 47.78 87 ASP A O 1
ATOM 681 N N . THR A 1 88 ? -1.253 22.856 11.917 1.00 44.19 88 THR A N 1
ATOM 682 C CA . THR A 1 88 ? -1.446 23.676 13.106 1.00 44.19 88 THR A CA 1
ATOM 683 C C . THR A 1 88 ? -0.244 23.406 13.997 1.00 44.19 88 THR A C 1
ATOM 685 O O . THR A 1 88 ? -0.074 22.291 14.479 1.00 44.19 88 THR A O 1
ATOM 688 N N . ASN A 1 89 ? 0.568 24.440 14.219 1.00 43.66 89 ASN A N 1
ATOM 689 C CA . ASN A 1 89 ? 1.618 24.550 15.244 1.00 43.66 89 ASN A CA 1
ATOM 690 C C . ASN A 1 89 ? 1.118 24.291 16.689 1.00 43.66 89 ASN A C 1
ATOM 692 O O . ASN A 1 89 ? 1.774 24.693 17.647 1.00 43.66 89 ASN A O 1
ATOM 696 N N . ASP A 1 90 ? -0.033 23.645 16.868 1.00 41.59 90 ASP A N 1
ATOM 697 C CA . ASP A 1 90 ? -0.480 23.134 18.149 1.00 41.59 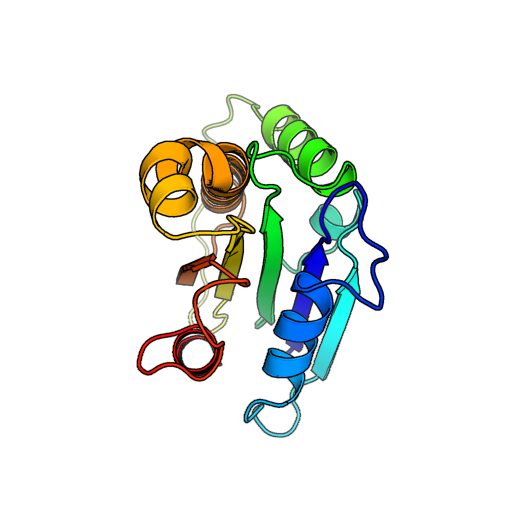90 ASP A CA 1
ATOM 698 C C . ASP A 1 90 ? 0.295 21.847 18.437 1.00 41.59 90 ASP A C 1
ATOM 700 O O . ASP A 1 90 ? -0.157 20.730 18.190 1.00 41.59 90 ASP A O 1
ATOM 704 N N . GLU A 1 91 ? 1.462 22.017 19.059 1.00 44.16 91 GLU A N 1
ATOM 705 C CA . GLU A 1 91 ? 2.077 20.977 19.895 1.00 44.16 91 GLU A CA 1
ATOM 706 C C . GLU A 1 91 ? 1.146 20.531 21.049 1.00 44.16 91 GLU A C 1
ATOM 708 O O . GLU A 1 91 ? 1.443 19.589 21.780 1.00 44.16 91 GLU A O 1
ATOM 713 N N . SER A 1 92 ? -0.017 21.167 21.214 1.00 40.44 92 SER A N 1
ATOM 714 C CA . SER A 1 92 ? -1.035 20.844 22.204 1.00 40.44 92 SER A CA 1
ATOM 715 C C . SER A 1 92 ? -2.195 20.039 21.615 1.00 40.44 92 SER A C 1
ATOM 717 O O . SER A 1 92 ? -3.322 20.521 21.590 1.00 40.44 92 SER A O 1
ATOM 719 N N . CYS A 1 93 ? -1.942 18.812 21.159 1.00 39.28 93 CYS A N 1
ATOM 720 C CA . CYS A 1 93 ? -2.940 17.727 21.151 1.00 39.28 93 CYS A CA 1
ATOM 721 C C . CYS A 1 93 ? -2.272 16.363 20.903 1.00 39.28 93 CYS A C 1
ATOM 723 O O . CYS A 1 93 ? -2.657 15.605 20.019 1.00 39.28 93 CYS A O 1
ATOM 725 N N . ILE A 1 94 ? -1.268 16.021 21.709 1.00 45.28 94 ILE A N 1
ATOM 726 C CA . ILE A 1 94 ? -0.929 14.613 21.954 1.00 45.28 94 ILE A CA 1
ATOM 727 C C . ILE A 1 94 ? -0.996 14.418 23.467 1.00 45.28 94 ILE A C 1
ATOM 729 O O . ILE A 1 94 ? 0.011 14.257 24.152 1.00 45.28 94 ILE A O 1
ATOM 733 N N . GLN A 1 95 ? -2.203 14.549 24.021 1.00 39.19 95 GLN A N 1
ATOM 734 C CA . GLN A 1 95 ? -2.456 14.070 25.372 1.00 39.19 95 GLN A CA 1
ATOM 735 C C . GLN A 1 95 ? -2.711 12.568 25.290 1.00 39.19 95 GLN A C 1
ATOM 737 O O . GLN A 1 95 ? -3.644 12.103 24.641 1.00 39.19 95 GLN A O 1
ATOM 742 N N . ASN A 1 96 ? -1.781 11.842 25.905 1.00 49.56 96 ASN A N 1
ATOM 743 C CA . ASN A 1 96 ? -1.826 10.415 26.150 1.00 49.56 96 ASN A CA 1
ATOM 744 C C . ASN A 1 96 ? -3.065 10.060 26.969 1.00 49.56 96 ASN A C 1
ATOM 746 O O . ASN A 1 96 ? -3.096 10.365 28.155 1.00 49.56 96 ASN A O 1
ATOM 750 N N . GLU A 1 97 ? -3.996 9.331 26.366 1.00 38.03 97 GLU A N 1
ATOM 751 C CA . GLU A 1 97 ? -4.819 8.341 27.064 1.00 38.03 97 GLU A CA 1
ATOM 752 C C . GLU A 1 97 ? -4.940 7.122 26.138 1.00 38.03 97 GLU A C 1
ATOM 754 O O . GLU A 1 97 ? -5.900 6.959 25.388 1.00 38.03 97 GLU A O 1
ATOM 759 N N . LEU A 1 98 ? -3.881 6.306 26.113 1.00 43.06 98 LEU A N 1
ATOM 760 C CA . LEU A 1 98 ? -3.938 4.957 25.559 1.00 43.06 98 LEU A CA 1
ATOM 761 C C . LEU A 1 98 ? -4.353 4.022 26.687 1.00 43.06 98 LEU A C 1
ATOM 763 O O . LEU A 1 98 ? -3.551 3.730 27.570 1.00 43.06 98 LEU A O 1
ATOM 767 N N . ASP A 1 99 ? -5.616 3.608 26.664 1.00 39.84 99 ASP A N 1
ATOM 768 C CA . ASP A 1 99 ? -6.173 2.658 27.622 1.00 39.84 99 ASP A CA 1
ATOM 769 C C . ASP A 1 99 ? -5.867 1.206 27.195 1.00 39.84 99 ASP A C 1
ATOM 771 O O . ASP A 1 99 ? -5.834 0.860 26.008 1.00 39.84 99 ASP A O 1
ATOM 775 N N . GLU A 1 100 ? -5.619 0.347 28.183 1.00 47.78 100 GLU A N 1
ATOM 776 C CA . GLU A 1 100 ? -4.711 -0.814 28.134 1.00 47.78 100 GLU A CA 1
ATOM 777 C C . GLU A 1 100 ? -5.144 -2.053 27.305 1.00 47.78 100 GLU A C 1
ATOM 779 O O . GLU A 1 100 ? -4.644 -3.151 27.538 1.00 47.78 100 GLU A O 1
ATOM 784 N N . THR A 1 101 ? -6.028 -1.956 26.302 1.00 51.12 101 THR A N 1
ATOM 785 C CA . THR A 1 101 ? -6.368 -3.126 25.438 1.00 51.12 101 THR A CA 1
ATOM 786 C C . THR A 1 101 ? -6.669 -2.833 23.952 1.00 51.12 101 THR A C 1
ATOM 788 O O . THR A 1 101 ? -7.031 -3.747 23.207 1.00 51.12 101 THR A O 1
ATOM 791 N N . GLY A 1 102 ? -6.490 -1.599 23.462 1.00 51.97 102 GLY A N 1
ATOM 792 C CA . GLY A 1 102 ? -6.926 -1.158 22.122 1.00 51.97 102 GLY A CA 1
ATOM 793 C C . GLY A 1 102 ? -5.825 -0.985 21.063 1.00 51.97 102 GLY A C 1
ATOM 794 O O . GLY A 1 102 ? -5.605 0.128 20.593 1.00 51.97 102 GLY A O 1
ATOM 795 N N . ASN A 1 103 ? -5.157 -2.065 20.642 1.00 67.50 103 ASN A N 1
ATOM 796 C CA . ASN A 1 103 ? -4.048 -2.010 19.672 1.00 67.50 103 ASN A CA 1
ATOM 797 C C . ASN A 1 103 ? -4.487 -1.513 18.275 1.00 67.50 103 ASN A C 1
ATOM 799 O O . ASN A 1 103 ? -4.934 -2.303 17.441 1.00 67.50 103 ASN A O 1
ATOM 803 N N . LEU A 1 104 ? -4.325 -0.216 17.994 1.00 72.69 104 LEU A N 1
ATOM 804 C CA . LEU A 1 104 ? -4.374 0.314 16.629 1.00 72.69 104 LEU A CA 1
ATOM 805 C C . LEU A 1 104 ? -3.065 -0.037 15.911 1.00 72.69 104 LEU A C 1
ATOM 807 O O . LEU A 1 104 ? -1.999 0.481 16.266 1.00 72.69 104 LEU A O 1
ATOM 811 N N . VAL A 1 105 ? -3.162 -0.869 14.874 1.00 85.38 105 VAL A N 1
ATOM 812 C CA . VAL A 1 105 ? -2.028 -1.236 14.016 1.00 85.38 105 VAL A CA 1
ATOM 813 C C . VAL A 1 105 ? -2.153 -0.522 12.679 1.00 85.38 105 VAL A C 1
ATOM 815 O O . VAL A 1 105 ? -3.203 -0.549 12.032 1.00 85.38 105 VAL A O 1
ATOM 818 N N . MET A 1 106 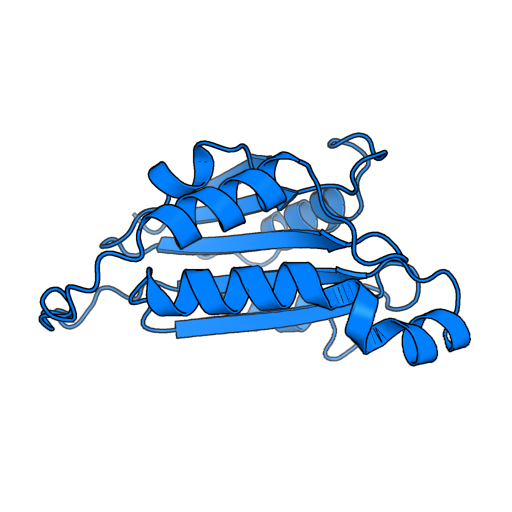? -1.063 0.102 12.243 1.00 89.81 106 MET A N 1
ATOM 819 C CA . MET A 1 106 ? -0.951 0.693 10.915 1.00 89.81 106 MET A CA 1
ATOM 820 C C . MET A 1 106 ? 0.178 0.017 10.142 1.00 89.81 106 MET A C 1
ATOM 822 O O . MET A 1 106 ? 1.302 -0.070 10.626 1.00 89.81 106 MET A O 1
ATOM 826 N N . ALA A 1 107 ? -0.106 -0.450 8.932 1.00 92.44 107 ALA A N 1
ATOM 827 C CA . ALA A 1 107 ? 0.874 -1.102 8.075 1.00 92.44 107 ALA A CA 1
ATOM 828 C C . ALA A 1 107 ? 0.862 -0.495 6.673 1.00 92.44 107 ALA A C 1
ATOM 830 O O . ALA A 1 107 ? -0.205 -0.259 6.114 1.00 92.44 107 ALA A O 1
ATOM 831 N N . ILE A 1 108 ? 2.034 -0.244 6.087 1.00 95.44 108 ILE A N 1
ATOM 832 C CA . ILE A 1 108 ? 2.150 0.337 4.742 1.00 95.44 108 ILE A CA 1
ATOM 833 C C . ILE A 1 108 ? 3.142 -0.463 3.892 1.00 95.44 108 ILE A C 1
ATOM 835 O O . ILE A 1 108 ? 4.332 -0.492 4.190 1.00 95.44 108 ILE A O 1
ATOM 839 N N . ALA A 1 109 ? 2.665 -1.061 2.806 1.00 96.50 109 ALA A N 1
ATOM 840 C CA . ALA A 1 109 ? 3.490 -1.626 1.748 1.00 96.50 109 ALA A CA 1
ATOM 841 C C . ALA A 1 109 ? 3.622 -0.628 0.595 1.00 96.50 109 ALA A C 1
ATOM 843 O O . ALA A 1 109 ? 2.619 -0.164 0.046 1.00 96.50 109 ALA A O 1
ATOM 844 N N . LEU A 1 110 ? 4.859 -0.314 0.218 1.00 96.12 110 LEU A N 1
ATOM 845 C CA . LEU A 1 110 ? 5.172 0.453 -0.981 1.00 96.12 110 LEU A CA 1
ATOM 846 C C . LEU A 1 110 ? 5.669 -0.505 -2.064 1.00 96.12 110 LEU A C 1
ATOM 848 O O . LEU A 1 110 ? 6.688 -1.168 -1.887 1.00 96.12 110 LEU A O 1
ATOM 852 N N . LEU A 1 111 ? 4.955 -0.564 -3.184 1.00 95.62 111 LEU A N 1
ATOM 853 C CA . LEU A 1 111 ? 5.276 -1.433 -4.311 1.00 95.62 111 LEU A CA 1
ATOM 854 C C . LEU A 1 111 ? 5.961 -0.611 -5.401 1.00 95.62 111 LEU A C 1
ATOM 856 O O . LEU A 1 111 ? 5.342 0.252 -6.015 1.00 95.62 111 LEU A O 1
ATOM 860 N N . GLY A 1 112 ? 7.246 -0.847 -5.617 1.00 93.69 112 GLY A N 1
ATOM 861 C CA . GLY A 1 112 ? 8.033 -0.273 -6.695 1.00 93.69 112 GLY A CA 1
ATOM 862 C C . GLY A 1 112 ? 7.901 -1.113 -7.956 1.00 93.69 112 GLY A C 1
ATOM 863 O O . GLY A 1 112 ? 7.760 -2.330 -7.896 1.00 93.69 112 GLY A O 1
ATOM 864 N N . HIS A 1 113 ? 7.951 -0.450 -9.105 1.00 90.81 113 HIS A N 1
ATOM 865 C CA . HIS A 1 113 ? 7.751 -1.081 -10.412 1.00 90.81 113 HIS A CA 1
ATOM 866 C C . HIS A 1 113 ? 8.949 -0.861 -11.336 1.00 90.81 113 HIS A C 1
ATOM 868 O O . HIS A 1 113 ? 8.819 -0.542 -12.521 1.00 90.81 113 HIS A O 1
ATOM 874 N N . ALA A 1 114 ? 10.155 -0.964 -10.779 1.00 88.38 114 ALA A N 1
ATOM 875 C CA . ALA A 1 114 ? 11.353 -0.979 -11.599 1.00 88.38 114 ALA A CA 1
ATOM 876 C C . ALA A 1 114 ? 11.417 -2.289 -12.395 1.00 88.38 114 ALA A C 1
ATOM 878 O O . ALA A 1 114 ? 11.335 -3.374 -11.834 1.00 88.38 114 ALA A O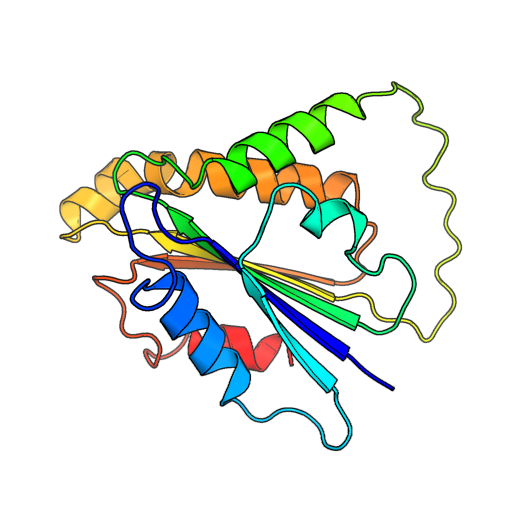 1
ATOM 879 N N . ARG A 1 115 ? 11.624 -2.189 -13.712 1.00 84.75 115 ARG A N 1
ATOM 880 C CA . ARG A 1 115 ? 11.633 -3.353 -14.618 1.00 84.75 115 ARG A CA 1
ATOM 881 C C . ARG A 1 115 ? 12.912 -4.189 -14.564 1.00 84.75 115 ARG A C 1
ATOM 883 O O . ARG A 1 115 ? 12.973 -5.251 -15.171 1.00 84.75 115 ARG A O 1
ATOM 890 N N . CYS A 1 116 ? 13.967 -3.688 -13.925 1.00 88.38 116 CYS A N 1
ATOM 891 C CA . CYS A 1 116 ? 15.220 -4.418 -13.767 1.00 88.38 116 CYS A CA 1
ATOM 892 C C . CYS A 1 116 ? 15.958 -3.985 -12.498 1.00 88.38 116 CYS A C 1
ATOM 894 O O . CYS A 1 116 ? 15.762 -2.875 -11.992 1.00 88.38 116 CYS A O 1
ATOM 896 N N . GLU A 1 117 ? 16.861 -4.843 -12.022 1.00 86.44 117 GLU A N 1
ATOM 897 C CA . GLU A 1 117 ? 17.641 -4.597 -10.805 1.00 86.44 117 GLU A CA 1
ATOM 898 C C . GLU A 1 117 ? 18.450 -3.299 -10.855 1.00 86.44 117 GLU A C 1
ATOM 900 O O . GLU A 1 117 ? 18.566 -2.601 -9.851 1.00 86.44 117 GLU A O 1
ATOM 905 N N . ASN A 1 118 ? 19.012 -2.956 -12.017 1.00 86.44 118 ASN A N 1
ATOM 906 C CA . ASN A 1 118 ? 19.819 -1.745 -12.157 1.00 86.44 118 ASN A CA 1
ATOM 907 C C . ASN A 1 118 ? 18.966 -0.490 -11.959 1.00 86.44 118 ASN A C 1
ATOM 909 O O . ASN A 1 118 ? 19.368 0.407 -11.220 1.00 86.44 118 ASN A O 1
ATOM 913 N N . SER A 1 119 ? 17.771 -0.449 -12.556 1.00 81.94 119 SER A N 1
ATOM 914 C CA . SER A 1 119 ? 16.818 0.643 -12.343 1.00 81.94 119 SER A CA 1
ATOM 915 C C . SER A 1 119 ? 16.337 0.684 -10.896 1.00 81.94 119 SER A C 1
ATOM 917 O O . SER A 1 119 ? 16.305 1.760 -10.310 1.00 81.94 119 SER A O 1
ATOM 919 N N . ALA A 1 120 ? 16.043 -0.471 -10.290 1.00 84.31 120 ALA A N 1
ATOM 920 C CA . ALA A 1 120 ? 15.635 -0.546 -8.889 1.00 84.31 120 ALA 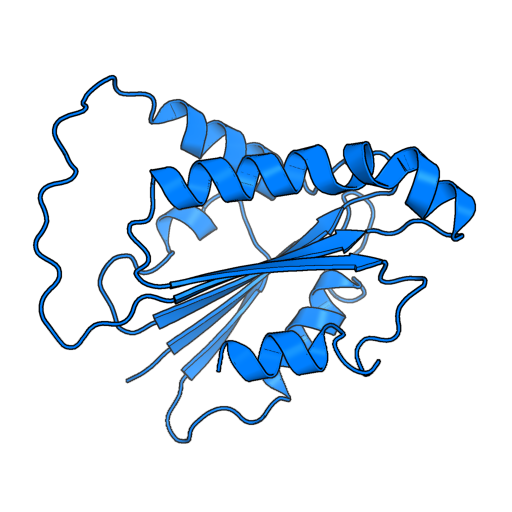A CA 1
ATOM 921 C C . ALA A 1 120 ? 16.716 0.003 -7.945 1.00 84.31 120 ALA A C 1
ATOM 923 O O . ALA A 1 120 ? 16.412 0.776 -7.042 1.00 84.31 120 ALA A O 1
ATOM 924 N N . LYS A 1 121 ? 17.990 -0.339 -8.182 1.00 83.56 121 LYS A N 1
ATOM 925 C CA . LYS A 1 121 ? 19.127 0.133 -7.377 1.00 83.56 121 LYS A CA 1
ATOM 926 C C . LYS A 1 121 ? 19.394 1.625 -7.573 1.00 83.56 121 LYS A C 1
ATOM 928 O O . LYS A 1 121 ? 19.596 2.336 -6.597 1.00 83.56 121 LYS A O 1
ATOM 933 N N . GLN A 1 122 ? 19.379 2.109 -8.815 1.00 79.69 122 GLN A N 1
ATOM 934 C CA . GLN A 1 122 ? 19.677 3.514 -9.122 1.00 79.69 122 GLN A CA 1
ATOM 935 C C . GLN A 1 122 ? 18.544 4.466 -8.728 1.00 79.69 122 GLN A C 1
ATOM 937 O O . GLN A 1 122 ? 18.802 5.615 -8.381 1.00 79.69 122 GLN A O 1
ATOM 942 N N . MET A 1 123 ? 17.297 3.996 -8.779 1.00 80.31 123 MET A N 1
ATOM 943 C CA . MET A 1 123 ? 16.106 4.799 -8.503 1.00 80.31 123 MET A CA 1
ATOM 944 C C . MET A 1 123 ? 15.439 4.432 -7.175 1.00 80.31 123 MET A C 1
ATOM 946 O O . MET A 1 123 ? 14.376 4.953 -6.863 1.00 80.31 123 MET A O 1
ATOM 950 N N . GLY A 1 124 ? 16.036 3.559 -6.361 1.00 76.81 124 GLY A N 1
ATOM 951 C CA . GLY A 1 124 ? 15.419 3.089 -5.117 1.00 76.81 124 GLY A CA 1
ATOM 952 C C . GLY A 1 124 ? 15.047 4.229 -4.166 1.00 76.81 124 GLY A C 1
ATOM 953 O O . GLY A 1 124 ? 13.977 4.214 -3.559 1.00 76.81 124 GLY A O 1
ATOM 954 N N . GLU A 1 125 ? 15.878 5.273 -4.089 1.00 80.31 125 GLU A N 1
ATOM 955 C CA . GLU A 1 125 ? 15.561 6.471 -3.303 1.00 80.31 125 GLU A CA 1
ATOM 956 C C . GLU A 1 125 ? 14.389 7.275 -3.878 1.00 80.31 125 GLU A C 1
ATOM 958 O O . GLU A 1 125 ? 13.582 7.817 -3.119 1.00 80.31 125 GLU A O 1
ATOM 963 N N . THR A 1 126 ? 14.270 7.351 -5.204 1.00 85.94 126 THR A N 1
ATOM 964 C CA . THR A 1 126 ? 13.261 8.175 -5.876 1.00 85.94 126 THR A CA 1
ATOM 965 C C . THR A 1 126 ? 11.916 7.464 -5.981 1.00 85.94 126 THR A C 1
ATOM 967 O O . THR A 1 126 ? 10.901 8.094 -5.674 1.00 85.94 126 THR A O 1
ATOM 970 N N . ILE A 1 127 ? 11.897 6.163 -6.295 1.00 91.12 127 ILE A N 1
ATOM 971 C CA . ILE A 1 127 ? 10.688 5.330 -6.433 1.00 91.12 127 ILE A CA 1
ATOM 972 C C . ILE A 1 127 ? 9.817 5.434 -5.178 1.00 91.12 127 ILE A C 1
ATOM 974 O O . ILE A 1 127 ? 8.616 5.682 -5.260 1.00 91.12 127 ILE A O 1
ATOM 978 N N . PHE A 1 128 ? 10.415 5.310 -3.995 1.00 92.62 128 PHE A N 1
ATOM 979 C CA . PHE A 1 128 ? 9.655 5.291 -2.744 1.00 92.62 128 PHE A CA 1
ATOM 980 C C . PHE A 1 128 ? 9.538 6.652 -2.059 1.00 92.62 128 PHE A C 1
ATOM 982 O O . PHE A 1 128 ? 8.827 6.768 -1.062 1.00 92.62 128 PHE A O 1
ATOM 989 N N . SER A 1 129 ? 10.177 7.703 -2.580 1.00 90.75 129 SER A N 1
ATOM 990 C CA . SER A 1 129 ? 10.245 9.025 -1.938 1.00 90.75 129 SER A CA 1
ATOM 991 C C . SER A 1 129 ? 8.873 9.582 -1.522 1.00 90.75 129 SER A C 1
ATOM 993 O O . SER A 1 129 ? 8.679 9.994 -0.372 1.00 90.75 129 SER A O 1
ATOM 995 N N . THR A 1 130 ? 7.887 9.542 -2.422 1.00 90.31 130 THR A N 1
ATOM 996 C CA . THR A 1 130 ? 6.521 10.018 -2.157 1.00 90.31 130 THR A CA 1
ATOM 997 C C . THR A 1 130 ? 5.808 9.149 -1.113 1.00 90.31 130 THR A C 1
ATOM 999 O O . THR A 1 130 ? 5.148 9.683 -0.218 1.00 90.31 130 THR A O 1
ATOM 1002 N N . GLY A 1 131 ? 5.976 7.825 -1.176 1.00 90.56 131 GLY A N 1
ATOM 1003 C CA . GLY A 1 131 ? 5.396 6.882 -0.216 1.00 90.56 131 GLY A CA 1
ATOM 1004 C C . GLY A 1 131 ? 6.000 7.025 1.185 1.00 90.56 131 GLY A C 1
ATOM 1005 O O . GLY A 1 131 ? 5.271 7.130 2.171 1.00 90.56 131 GLY A O 1
ATOM 1006 N N . ARG A 1 132 ? 7.329 7.158 1.284 1.00 91.44 132 ARG A N 1
ATOM 1007 C CA . ARG A 1 132 ? 8.048 7.455 2.537 1.00 91.44 132 ARG A CA 1
ATOM 1008 C C . ARG A 1 132 ? 7.580 8.768 3.158 1.00 91.44 132 ARG A C 1
ATOM 1010 O O . ARG A 1 132 ? 7.413 8.860 4.375 1.00 91.44 132 ARG A O 1
ATOM 1017 N N . ARG A 1 133 ? 7.314 9.786 2.331 1.00 90.44 133 ARG A N 1
ATOM 1018 C CA . ARG A 1 133 ? 6.727 11.045 2.803 1.00 90.44 133 ARG A CA 1
ATOM 1019 C C . ARG A 1 133 ? 5.342 10.825 3.408 1.00 90.44 133 ARG A C 1
ATOM 1021 O O . ARG A 1 133 ? 5.082 11.377 4.472 1.00 90.44 133 ARG A O 1
ATOM 1028 N N . LEU A 1 134 ? 4.476 10.032 2.775 1.00 89.25 134 LEU A N 1
ATOM 1029 C CA . LEU A 1 134 ? 3.172 9.686 3.346 1.00 89.25 134 LEU A CA 1
ATOM 1030 C C . LEU A 1 134 ? 3.323 8.967 4.693 1.00 89.25 134 LEU A C 1
ATOM 1032 O O . LEU A 1 134 ? 2.700 9.396 5.659 1.00 89.25 134 LEU A O 1
ATOM 1036 N N . ILE A 1 135 ? 4.188 7.948 4.773 1.00 89.88 135 ILE A N 1
ATOM 1037 C CA . ILE A 1 135 ? 4.492 7.218 6.017 1.00 89.88 135 ILE A CA 1
ATOM 1038 C C . ILE A 1 135 ? 4.848 8.196 7.141 1.00 89.88 135 ILE A C 1
ATOM 1040 O O . ILE A 1 135 ? 4.281 8.121 8.229 1.00 89.88 135 ILE A O 1
ATOM 1044 N N . LYS A 1 136 ? 5.749 9.151 6.874 1.00 86.88 136 LYS A N 1
ATOM 1045 C CA . LYS A 1 136 ? 6.159 10.159 7.860 1.00 86.88 136 LYS A CA 1
ATOM 1046 C C . LYS A 1 136 ? 4.980 11.006 8.351 1.00 86.88 136 LYS A C 1
ATOM 1048 O O . LYS A 1 136 ? 4.873 11.245 9.548 1.00 86.88 136 LYS A O 1
ATOM 1053 N N . MET A 1 137 ? 4.106 11.450 7.447 1.00 85.25 137 MET A N 1
ATOM 1054 C CA . MET A 1 137 ? 2.928 12.251 7.809 1.00 85.25 137 MET A CA 1
ATOM 1055 C C . MET A 1 137 ? 1.914 11.433 8.615 1.00 85.25 137 MET A C 1
ATOM 1057 O O . MET A 1 137 ? 1.379 11.916 9.607 1.00 85.25 137 MET A O 1
ATOM 1061 N N . MET A 1 138 ? 1.683 10.177 8.230 1.00 84.38 138 MET A N 1
ATOM 1062 C CA . MET A 1 138 ? 0.759 9.298 8.944 1.00 84.38 138 MET A CA 1
ATOM 1063 C C . MET A 1 138 ? 1.263 8.967 10.350 1.00 84.38 138 MET A C 1
ATOM 1065 O O . MET A 1 138 ? 0.479 9.044 11.285 1.00 84.38 138 MET A O 1
ATOM 1069 N N . LYS A 1 139 ? 2.565 8.704 10.530 1.00 81.06 139 LYS A N 1
ATOM 1070 C CA . LYS A 1 139 ? 3.164 8.520 11.865 1.00 81.06 139 LYS A CA 1
ATOM 1071 C C . LYS A 1 139 ? 2.998 9.739 12.778 1.00 81.06 139 LYS A C 1
ATOM 1073 O O . LYS A 1 139 ? 2.876 9.568 13.981 1.00 81.06 139 LYS A O 1
ATOM 1078 N N . GLY A 1 140 ? 3.022 10.950 12.220 1.00 74.62 140 GLY A N 1
ATOM 1079 C CA . GLY A 1 140 ? 2.825 12.177 12.996 1.00 74.62 140 GLY A CA 1
ATOM 1080 C C . GLY A 1 140 ? 1.369 12.425 13.395 1.00 74.62 140 GLY A C 1
ATOM 1081 O O . GLY A 1 140 ? 1.123 13.007 14.442 1.00 74.62 140 GLY A O 1
ATOM 1082 N N . GLN A 1 141 ? 0.407 11.985 12.575 1.00 74.31 141 GLN A N 1
ATOM 1083 C CA . GLN A 1 141 ? -1.015 12.288 12.776 1.00 74.31 141 GLN A CA 1
ATOM 1084 C C . GLN A 1 141 ? -1.819 11.140 13.411 1.00 74.31 141 GLN A C 1
ATOM 1086 O O . GLN A 1 141 ? -2.859 11.381 14.024 1.00 74.31 141 GLN A O 1
ATOM 1091 N N . TYR A 1 142 ? -1.370 9.896 13.257 1.00 72.00 142 TYR A N 1
ATOM 1092 C CA . TYR A 1 142 ? -2.014 8.716 13.820 1.00 72.00 142 TYR A CA 1
ATOM 1093 C C . TYR A 1 142 ? -1.121 8.146 14.915 1.00 72.00 142 TYR A C 1
ATOM 1095 O O . TYR A 1 142 ? -0.041 7.632 14.631 1.00 72.00 142 TYR A O 1
ATOM 1103 N N . LEU A 1 143 ? -1.599 8.193 16.159 1.00 65.00 143 LEU A N 1
ATOM 1104 C CA . LEU A 1 143 ? -0.952 7.580 17.323 1.00 65.00 143 LEU A CA 1
ATOM 1105 C C . LEU A 1 143 ? -1.156 6.053 17.319 1.00 65.00 143 LEU A C 1
ATOM 1107 O O . LEU A 1 143 ? -1.669 5.462 18.267 1.00 65.00 143 LEU A O 1
ATOM 1111 N N . ALA A 1 144 ? -0.807 5.401 16.207 1.00 63.78 144 ALA A N 1
ATOM 1112 C CA . ALA A 1 144 ? -0.800 3.947 16.130 1.00 63.78 144 ALA A CA 1
ATOM 1113 C C . ALA A 1 144 ? 0.226 3.399 17.129 1.00 63.78 144 ALA A C 1
ATOM 1115 O O . ALA A 1 144 ? 1.372 3.850 17.150 1.00 63.78 144 ALA A O 1
ATOM 1116 N N . HIS A 1 145 ? -0.169 2.410 17.932 1.00 68.62 145 HIS A N 1
ATOM 1117 C CA . HIS A 1 145 ? 0.753 1.785 18.889 1.00 68.62 145 HIS A CA 1
ATOM 1118 C C . HIS A 1 145 ? 1.820 0.976 18.160 1.00 68.62 145 HIS A C 1
ATOM 1120 O O . HIS A 1 145 ? 2.947 0.833 18.630 1.00 68.62 145 HIS A O 1
ATOM 1126 N N . THR A 1 146 ? 1.461 0.440 16.993 1.00 78.31 146 THR A N 1
ATOM 1127 C CA . THR A 1 146 ? 2.366 -0.337 16.159 1.00 78.31 146 THR A CA 1
ATOM 1128 C C . THR A 1 146 ? 2.285 0.146 14.720 1.00 78.31 146 THR A C 1
ATOM 1130 O O . THR A 1 146 ? 1.202 0.260 14.142 1.00 78.31 146 THR A O 1
ATOM 1133 N N . PHE A 1 147 ? 3.453 0.429 14.142 1.00 85.00 147 PHE A N 1
ATOM 1134 C CA . PHE A 1 147 ? 3.587 0.859 12.758 1.00 85.00 147 PHE A CA 1
ATOM 1135 C C . PHE A 1 147 ? 4.547 -0.061 12.002 1.00 85.00 147 PHE A C 1
ATOM 1137 O O . PHE A 1 147 ? 5.733 -0.117 12.325 1.00 85.00 147 PHE A O 1
ATOM 1144 N N . HIS A 1 148 ? 4.057 -0.711 10.949 1.00 90.25 148 HIS A N 1
ATOM 1145 C CA . HIS A 1 148 ? 4.848 -1.557 10.056 1.00 90.25 148 HIS A CA 1
ATOM 1146 C C . HIS A 1 148 ? 4.989 -0.919 8.673 1.00 90.25 148 HIS A C 1
ATOM 1148 O O . HIS A 1 148 ? 4.061 -0.297 8.157 1.00 90.25 148 HIS A O 1
ATOM 1154 N N . SER A 1 149 ? 6.139 -1.107 8.030 1.00 92.75 149 SER A N 1
ATOM 1155 C CA . SER A 1 149 ? 6.298 -0.758 6.618 1.00 92.75 149 SER A CA 1
ATOM 1156 C C . SER A 1 149 ? 7.226 -1.715 5.892 1.00 92.75 149 SER A C 1
ATOM 1158 O O . SER A 1 149 ? 8.209 -2.157 6.482 1.00 92.75 149 SER A O 1
ATOM 1160 N N . ILE A 1 150 ? 6.937 -1.970 4.619 1.00 94.06 150 ILE A N 1
ATOM 1161 C CA . ILE A 1 150 ? 7.816 -2.699 3.701 1.00 94.06 150 ILE A CA 1
ATOM 1162 C C . ILE A 1 150 ? 7.892 -1.968 2.360 1.00 94.06 150 ILE A C 1
ATOM 1164 O O . ILE A 1 150 ? 6.937 -1.315 1.936 1.00 94.06 150 ILE A O 1
ATOM 1168 N N . GLU A 1 151 ? 9.035 -2.084 1.698 1.00 93.94 151 GLU A N 1
ATOM 1169 C CA . GLU A 1 151 ? 9.251 -1.655 0.321 1.00 93.94 151 GLU A CA 1
ATOM 1170 C C . GLU A 1 151 ? 9.563 -2.902 -0.501 1.00 93.94 151 GLU A C 1
ATOM 1172 O O . GLU A 1 151 ? 10.430 -3.677 -0.110 1.00 93.94 151 GLU A O 1
ATOM 1177 N N . VAL A 1 152 ? 8.831 -3.112 -1.593 1.00 92.62 152 VAL A N 1
ATOM 1178 C CA . VAL A 1 152 ? 8.910 -4.325 -2.424 1.00 92.62 152 VAL A CA 1
ATOM 1179 C C . V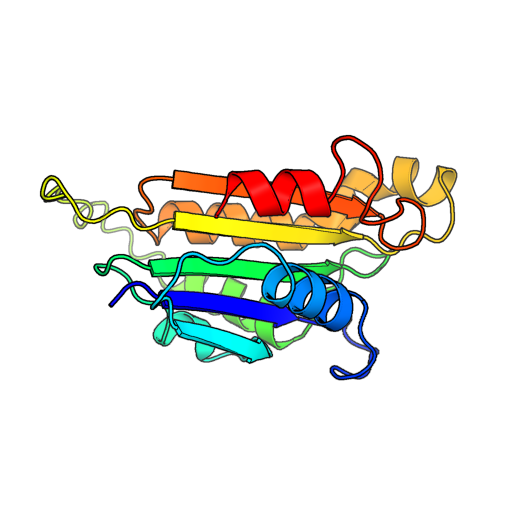AL A 1 152 ? 9.011 -3.906 -3.879 1.00 92.62 152 VAL A C 1
ATOM 1181 O O . VAL A 1 152 ? 8.304 -2.989 -4.290 1.00 92.62 152 VAL A O 1
ATOM 1184 N N . GLN A 1 153 ? 9.848 -4.559 -4.681 1.00 92.69 153 GLN A N 1
ATOM 1185 C CA . GLN A 1 153 ? 9.838 -4.371 -6.139 1.00 92.69 153 GLN A CA 1
ATOM 1186 C C . GLN A 1 153 ? 8.926 -5.419 -6.784 1.00 92.69 153 GLN A C 1
ATOM 1188 O O . GLN A 1 153 ? 9.357 -6.543 -7.008 1.00 92.69 153 GLN A O 1
ATOM 1193 N N . ALA A 1 154 ? 7.680 -5.056 -7.100 1.00 89.88 154 ALA A N 1
ATOM 1194 C CA . ALA A 1 154 ? 6.637 -5.993 -7.541 1.00 89.88 154 ALA A CA 1
ATOM 1195 C C . ALA A 1 154 ? 7.016 -6.804 -8.796 1.00 89.88 154 ALA A C 1
ATOM 1197 O O . ALA A 1 154 ? 6.603 -7.946 -8.946 1.00 89.88 154 ALA A O 1
ATOM 1198 N N . GLU A 1 155 ? 7.834 -6.226 -9.676 1.00 86.69 155 GLU A N 1
ATOM 1199 C CA . GLU A 1 155 ? 8.287 -6.860 -10.923 1.00 86.69 155 GLU A CA 1
ATOM 1200 C C . GLU A 1 155 ? 9.520 -7.765 -10.743 1.00 86.69 155 GLU A C 1
ATOM 1202 O O . GLU A 1 155 ? 9.881 -8.517 -11.647 1.00 86.69 155 GLU A O 1
ATOM 1207 N N . LEU A 1 156 ? 10.219 -7.658 -9.608 1.00 88.44 156 LEU A N 1
ATOM 1208 C CA . LEU A 1 156 ? 11.506 -8.328 -9.367 1.00 88.44 156 LEU A CA 1
ATOM 1209 C C . LEU A 1 156 ? 11.443 -9.331 -8.216 1.00 88.44 156 LEU A C 1
ATOM 1211 O O . LEU A 1 156 ? 12.206 -10.294 -8.190 1.00 88.44 156 LEU A O 1
ATOM 1215 N N . GLU A 1 157 ? 10.553 -9.096 -7.259 1.00 87.56 157 GLU A N 1
ATOM 1216 C CA . GLU A 1 157 ? 10.426 -9.866 -6.034 1.00 87.56 157 GLU A CA 1
ATOM 1217 C C . GLU A 1 157 ? 9.076 -10.573 -6.025 1.00 87.56 157 GLU A C 1
ATOM 1219 O O . GLU A 1 157 ? 8.020 -9.942 -5.929 1.00 87.56 157 GLU A O 1
ATOM 1224 N N . ALA A 1 158 ? 9.118 -11.904 -6.097 1.00 86.12 158 ALA A N 1
ATOM 1225 C CA . ALA A 1 158 ? 7.921 -12.709 -5.935 1.00 86.12 158 ALA A CA 1
ATOM 1226 C C . ALA A 1 158 ? 7.313 -12.457 -4.539 1.00 86.12 158 ALA A C 1
ATOM 1228 O O . ALA A 1 158 ? 8.050 -12.401 -3.548 1.00 86.12 158 ALA A O 1
ATOM 1229 N N . PRO A 1 159 ? 5.983 -12.310 -4.423 1.00 86.75 159 PRO A N 1
ATOM 1230 C CA . PRO A 1 159 ? 5.339 -11.986 -3.149 1.00 86.75 159 PRO A CA 1
ATOM 1231 C C . PRO A 1 159 ? 5.553 -13.057 -2.067 1.00 86.75 159 PRO A C 1
ATOM 1233 O O . PRO A 1 159 ? 5.564 -12.731 -0.881 1.00 86.75 159 PRO A O 1
ATOM 1236 N N . ASP A 1 160 ? 5.757 -14.311 -2.472 1.00 88.44 160 ASP A N 1
ATOM 1237 C CA . ASP A 1 160 ? 6.014 -15.480 -1.628 1.00 88.44 160 ASP A CA 1
ATOM 1238 C C . ASP A 1 160 ? 7.508 -15.757 -1.383 1.00 88.44 160 ASP A C 1
ATOM 1240 O O . ASP A 1 160 ? 7.855 -16.766 -0.763 1.00 88.44 160 ASP A O 1
ATOM 1244 N N . ALA A 1 161 ? 8.404 -14.876 -1.843 1.00 88.69 161 ALA A N 1
ATOM 1245 C CA . ALA A 1 161 ? 9.821 -14.972 -1.525 1.00 88.69 161 ALA A CA 1
ATOM 1246 C C . ALA A 1 161 ? 10.034 -14.970 -0.001 1.00 88.69 161 ALA A C 1
ATOM 1248 O O . ALA A 1 161 ? 9.332 -14.282 0.742 1.00 88.69 161 ALA A O 1
ATOM 1249 N N . VAL A 1 162 ? 11.026 -15.731 0.470 1.00 85.75 162 VAL A N 1
ATOM 1250 C CA . VAL A 1 162 ? 11.348 -15.824 1.902 1.00 85.75 162 VAL A CA 1
ATOM 1251 C C . VAL A 1 162 ? 11.722 -14.442 2.437 1.00 85.75 162 VAL A C 1
ATOM 1253 O O . VAL A 1 162 ? 12.647 -13.812 1.927 1.00 85.75 162 VAL A O 1
ATOM 1256 N N . GLY A 1 163 ? 11.011 -13.975 3.467 1.00 84.12 163 GLY A N 1
ATOM 1257 C CA . GLY A 1 163 ? 11.171 -12.619 4.005 1.00 84.12 163 GLY A CA 1
ATOM 1258 C C . GLY A 1 163 ? 10.556 -11.509 3.140 1.00 84.12 163 GLY A C 1
ATOM 1259 O O . GLY A 1 163 ? 10.784 -10.333 3.417 1.00 84.12 163 GLY A O 1
ATOM 1260 N N . GLY A 1 164 ? 9.795 -11.873 2.106 1.00 87.94 164 GLY A N 1
ATOM 1261 C CA . GLY A 1 164 ? 9.095 -10.965 1.205 1.00 87.94 164 GLY A CA 1
ATOM 1262 C C . GLY A 1 164 ? 7.731 -10.514 1.732 1.00 87.94 164 GLY A C 1
ATOM 1263 O O . GLY A 1 164 ? 7.454 -10.506 2.935 1.00 87.94 164 GLY A O 1
ATOM 1264 N N . PHE A 1 165 ? 6.856 -10.122 0.808 1.00 93.25 165 PHE A N 1
ATOM 1265 C CA . PHE A 1 165 ? 5.573 -9.497 1.129 1.00 93.25 165 PHE A CA 1
ATOM 1266 C C . PHE A 1 165 ? 4.644 -10.385 1.965 1.00 93.25 165 PHE A C 1
ATOM 1268 O O . PHE A 1 165 ? 4.090 -9.913 2.959 1.00 93.25 165 PHE A O 1
ATOM 1275 N N . ASP A 1 166 ? 4.476 -11.657 1.596 1.00 92.31 166 ASP A N 1
ATOM 1276 C CA . ASP A 1 166 ? 3.563 -12.563 2.299 1.00 92.31 166 ASP A CA 1
ATOM 1277 C C . ASP A 1 166 ? 4.026 -12.817 3.743 1.00 92.31 166 ASP A C 1
ATOM 1279 O O . ASP A 1 166 ? 3.200 -12.908 4.653 1.00 92.31 166 ASP A O 1
ATOM 1283 N N . ASP A 1 167 ? 5.337 -12.905 3.979 1.00 90.44 167 ASP A N 1
ATOM 1284 C CA . ASP A 1 167 ? 5.891 -13.066 5.325 1.00 90.44 167 ASP A CA 1
ATOM 1285 C C . ASP A 1 167 ? 5.704 -11.800 6.157 1.00 90.44 167 ASP A C 1
ATOM 1287 O O . ASP A 1 167 ? 5.245 -11.887 7.295 1.00 90.44 167 ASP A O 1
ATOM 1291 N N . TRP A 1 168 ? 5.951 -10.621 5.580 1.00 92.94 168 TRP A N 1
ATOM 1292 C CA . TRP A 1 168 ? 5.640 -9.348 6.231 1.00 92.94 168 TRP A CA 1
ATOM 1293 C C . TRP A 1 168 ? 4.158 -9.239 6.598 1.00 92.94 168 TRP A C 1
ATOM 1295 O O . TRP A 1 168 ? 3.829 -8.914 7.740 1.00 92.94 168 TRP A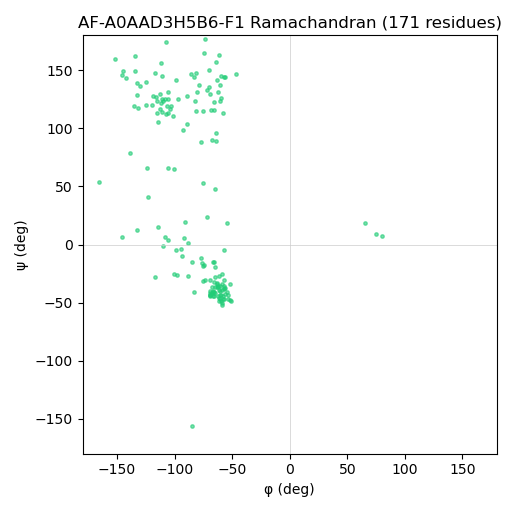 O 1
ATOM 1305 N N . ALA A 1 169 ? 3.257 -9.574 5.676 1.00 90.31 169 ALA A N 1
ATOM 1306 C CA . ALA A 1 169 ? 1.822 -9.500 5.912 1.00 90.31 169 ALA A CA 1
ATOM 1307 C C . ALA A 1 169 ? 1.365 -10.435 7.048 1.00 90.31 169 ALA A C 1
ATOM 1309 O O . ALA A 1 169 ? 0.514 -10.044 7.846 1.00 90.31 169 ALA A O 1
ATOM 1310 N N . LYS A 1 170 ? 1.971 -11.624 7.189 1.00 88.88 170 LYS A N 1
ATOM 1311 C CA . LYS A 1 170 ? 1.726 -12.526 8.332 1.00 88.88 170 LYS A CA 1
ATOM 1312 C C . LYS A 1 170 ? 2.187 -11.944 9.670 1.00 88.88 170 LYS A C 1
ATOM 1314 O O . LYS A 1 170 ? 1.628 -12.324 10.684 1.00 88.88 170 LYS A O 1
ATOM 1319 N N . THR A 1 171 ? 3.194 -11.065 9.702 1.00 86.75 171 THR A N 1
ATOM 1320 C CA . THR A 1 171 ? 3.647 -10.444 10.968 1.00 86.75 171 THR A CA 1
ATOM 1321 C C . THR A 1 171 ? 2.704 -9.358 11.488 1.00 86.75 171 THR A C 1
ATOM 1323 O O . THR A 1 171 ? 2.789 -8.991 12.656 1.00 86.75 171 THR A O 1
ATOM 1326 N N . ILE A 1 172 ? 1.836 -8.825 10.623 1.00 86.31 172 ILE A N 1
ATOM 1327 C CA . ILE A 1 172 ? 0.883 -7.755 10.953 1.00 86.31 172 ILE A CA 1
ATOM 1328 C C . ILE A 1 172 ? -0.441 -8.317 11.491 1.00 86.31 172 ILE A C 1
ATOM 1330 O O . ILE A 1 172 ? -1.141 -7.611 12.217 1.00 86.31 172 ILE A O 1
ATOM 1334 N N . MET A 1 173 ? -0.795 -9.545 11.094 1.00 80.06 173 MET A N 1
ATOM 1335 C CA . MET A 1 173 ? -2.053 -10.234 11.420 1.00 80.06 173 MET A CA 1
ATOM 1336 C C . MET A 1 173 ? -1.928 -11.136 12.642 1.00 80.06 173 MET A C 1
ATOM 1338 O O . MET A 1 173 ? -2.930 -11.207 13.389 1.00 80.06 173 MET A O 1
#

Organism: NCBI:txid426638